Protein AF-A0A8J6U295-F1 (afdb_monomer_lite)

pLDDT: mean 73.54, std 15.22, range [38.19, 90.19]

Radius of gyration: 18.01 Å; chains: 1; bounding box: 26×70×28 Å

Organism: NCBI:txid2766479

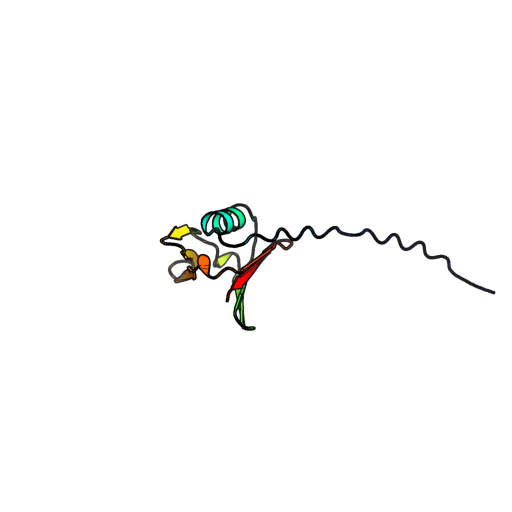Sequence (96 aa):
MNMYNYLLAAAFAVITSNSFSQDAGKVAEVLKECACREIIMISRGVEKSYTATWLEGITTENEFIIFSKGENKHRWNAEKITFIEKGNGYIRVYLD

Structure (mmCIF, N/CA/C/O backbone):
data_AF-A0A8J6U295-F1
#
_entry.id   AF-A0A8J6U295-F1
#
loop_
_atom_site.group_PDB
_atom_site.id
_atom_site.type_symbol
_atom_site.label_atom_id
_atom_site.label_alt_id
_atom_site.label_comp_id
_atom_site.label_asym_id
_atom_site.label_entity_id
_atom_site.label_seq_id
_atom_site.pdbx_PDB_ins_code
_atom_site.Cartn_x
_atom_site.Cartn_y
_atom_site.Cartn_z
_atom_site.occupancy
_atom_site.B_iso_or_equiv
_atom_site.auth_seq_id
_atom_site.auth_comp_id
_atom_site.auth_asym_id
_atom_site.auth_atom_id
_atom_site.pdbx_PDB_model_num
ATOM 1 N N . MET A 1 1 ? -7.708 -56.168 -10.892 1.00 38.19 1 MET A N 1
ATOM 2 C CA . MET A 1 1 ? -7.011 -55.300 -11.867 1.00 38.19 1 MET A CA 1
ATOM 3 C C . MET A 1 1 ? -7.905 -54.089 -12.060 1.00 38.19 1 MET A C 1
ATOM 5 O O . MET A 1 1 ? -9.006 -54.258 -12.552 1.00 38.19 1 MET A O 1
ATOM 9 N N . ASN A 1 2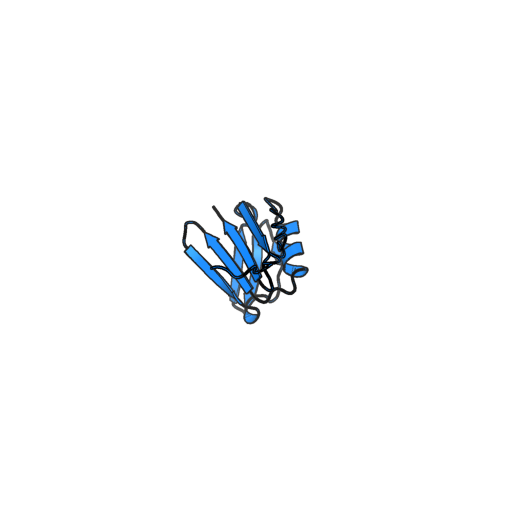 ? -7.646 -53.040 -11.278 1.00 39.06 2 ASN A N 1
ATOM 10 C CA . ASN A 1 2 ? -7.008 -51.781 -11.710 1.00 39.06 2 ASN A CA 1
ATOM 11 C C . ASN A 1 2 ? -7.972 -50.952 -12.571 1.00 39.06 2 ASN A C 1
ATOM 13 O O . ASN A 1 2 ? -8.486 -51.462 -13.549 1.00 39.06 2 ASN A O 1
ATOM 17 N N . MET A 1 3 ? -8.220 -49.671 -12.355 1.00 41.06 3 MET A N 1
ATOM 18 C CA . MET A 1 3 ? -7.791 -48.680 -11.374 1.00 41.06 3 MET A CA 1
ATOM 19 C C . MET A 1 3 ? -8.608 -47.431 -11.746 1.00 41.06 3 MET A C 1
ATOM 21 O O . MET A 1 3 ? -8.937 -47.230 -12.913 1.00 41.06 3 MET A O 1
ATOM 25 N N . TYR A 1 4 ? -8.965 -46.637 -10.749 1.00 51.09 4 TYR A N 1
ATOM 26 C CA . TYR A 1 4 ? -9.614 -45.335 -10.846 1.00 51.09 4 TYR A CA 1
ATOM 27 C C . TYR A 1 4 ? -9.147 -44.474 -12.032 1.00 51.09 4 TYR A C 1
ATOM 29 O O . TYR A 1 4 ? -7.949 -44.254 -12.183 1.00 51.09 4 TYR A O 1
ATOM 37 N N . ASN A 1 5 ? -10.085 -43.899 -12.790 1.00 43.94 5 ASN A N 1
ATOM 38 C CA . ASN A 1 5 ? -9.794 -42.760 -13.662 1.00 43.94 5 ASN A CA 1
ATOM 39 C C . ASN A 1 5 ? -10.478 -41.511 -13.102 1.00 43.94 5 ASN A C 1
ATOM 41 O O . ASN A 1 5 ? -11.629 -41.197 -13.399 1.00 43.94 5 ASN A O 1
ATOM 45 N N . TYR A 1 6 ? -9.733 -40.829 -12.236 1.00 50.81 6 TYR A N 1
ATOM 46 C CA . TYR A 1 6 ? -10.003 -39.475 -11.785 1.00 50.81 6 TYR A CA 1
ATOM 47 C C . TYR A 1 6 ? -9.716 -38.506 -12.938 1.00 50.81 6 TYR A C 1
ATOM 49 O O . TYR A 1 6 ? -8.560 -38.279 -13.290 1.00 50.81 6 TYR A O 1
ATOM 57 N N . LEU A 1 7 ? -10.755 -37.910 -13.522 1.00 50.88 7 LEU A N 1
ATOM 58 C CA . LEU A 1 7 ? -10.602 -36.716 -14.353 1.00 50.88 7 LEU A CA 1
ATOM 59 C C . LEU A 1 7 ? -10.464 -35.509 -13.422 1.00 50.88 7 LEU A C 1
ATOM 61 O O . LEU A 1 7 ? -11.444 -34.895 -13.006 1.00 50.88 7 LEU A O 1
ATOM 65 N N . LEU A 1 8 ? -9.219 -35.212 -13.053 1.00 51.78 8 LEU A N 1
ATOM 66 C CA . LEU A 1 8 ? -8.854 -33.987 -12.357 1.00 51.78 8 LEU A CA 1
ATOM 67 C C . LEU A 1 8 ? -8.922 -32.834 -13.372 1.00 51.78 8 LEU A C 1
ATOM 69 O O . LEU A 1 8 ? -7.982 -32.593 -14.128 1.00 51.78 8 LEU A O 1
ATOM 73 N N . ALA A 1 9 ? -10.052 -32.131 -13.424 1.00 55.06 9 ALA A N 1
ATOM 74 C CA . ALA A 1 9 ? -10.131 -30.846 -14.104 1.00 55.06 9 ALA A CA 1
ATOM 75 C C . ALA A 1 9 ? -9.371 -29.813 -13.257 1.00 55.06 9 ALA A C 1
ATOM 77 O O . ALA A 1 9 ? -9.933 -29.175 -12.368 1.00 55.06 9 ALA A O 1
ATOM 78 N N . ALA A 1 10 ? -8.066 -29.686 -13.495 1.00 53.72 10 ALA A N 1
ATOM 79 C CA . ALA A 1 10 ? -7.276 -28.583 -12.974 1.00 53.72 10 ALA A CA 1
ATOM 80 C C . ALA A 1 10 ? -7.719 -27.303 -13.697 1.00 53.72 10 ALA A C 1
ATOM 82 O O . ALA A 1 10 ? -7.240 -26.983 -14.785 1.00 53.72 10 ALA A O 1
ATOM 83 N N . ALA A 1 11 ? -8.678 -26.588 -13.109 1.00 53.84 11 ALA A N 1
ATOM 84 C CA . ALA A 1 11 ? -8.958 -25.216 -13.488 1.00 53.84 11 ALA A CA 1
ATOM 85 C C . ALA A 1 11 ? -7.710 -24.389 -13.151 1.00 53.84 11 ALA A C 1
ATOM 87 O O . ALA A 1 11 ? -7.460 -24.054 -11.993 1.00 53.84 11 ALA A O 1
ATOM 88 N N . PHE A 1 12 ? -6.894 -24.118 -14.169 1.00 46.88 12 PHE A N 1
ATOM 89 C CA . PHE A 1 12 ? -5.818 -23.141 -14.102 1.00 46.88 12 PHE A CA 1
ATOM 90 C C . PHE A 1 12 ? -6.442 -21.783 -13.774 1.00 46.88 12 PHE A C 1
ATOM 92 O O . PHE A 1 12 ? -6.973 -21.097 -14.647 1.00 46.88 12 PHE A O 1
ATOM 99 N N . ALA A 1 13 ? -6.398 -21.396 -12.501 1.00 46.41 13 ALA A N 1
ATOM 100 C CA . ALA A 1 13 ? -6.567 -20.008 -12.123 1.00 46.41 13 ALA A CA 1
ATOM 101 C C . ALA A 1 13 ? -5.385 -19.249 -12.733 1.00 46.41 13 ALA A C 1
ATOM 103 O O . ALA A 1 13 ? -4.253 -19.358 -12.262 1.00 46.41 13 ALA A O 1
ATOM 104 N N . VAL A 1 14 ? -5.634 -18.531 -13.827 1.00 46.03 14 VAL A N 1
ATOM 105 C CA . VAL A 1 14 ? -4.677 -17.574 -14.376 1.00 46.03 14 VAL A CA 1
ATOM 106 C C . VAL A 1 14 ? -4.563 -16.453 -13.348 1.00 46.03 14 VAL A C 1
ATOM 108 O O . VAL A 1 14 ? -5.381 -15.537 -13.313 1.00 46.03 14 VAL A O 1
ATOM 111 N N . ILE A 1 15 ? -3.581 -16.556 -12.454 1.00 47.34 15 ILE A N 1
ATOM 112 C CA . ILE A 1 15 ? -3.198 -15.458 -11.570 1.00 47.34 15 ILE A CA 1
ATOM 113 C C . ILE A 1 15 ? -2.482 -14.450 -12.466 1.00 47.34 15 ILE A C 1
ATOM 115 O O . ILE A 1 15 ? -1.290 -14.567 -12.733 1.00 47.34 15 ILE A O 1
ATOM 119 N N . THR A 1 16 ? -3.225 -13.485 -13.003 1.00 44.50 16 THR A N 1
ATOM 120 C CA . THR A 1 16 ? -2.634 -12.339 -13.692 1.00 44.50 16 THR A CA 1
ATOM 121 C C . THR A 1 16 ? -1.975 -11.448 -12.641 1.00 44.50 16 THR A C 1
ATOM 123 O O . THR A 1 16 ? -2.618 -10.575 -12.056 1.00 44.50 16 THR A O 1
ATOM 126 N N . SER A 1 17 ? -0.700 -11.688 -12.351 1.00 46.41 17 SER A N 1
ATOM 127 C CA . SER A 1 17 ? 0.126 -10.764 -11.579 1.00 46.41 17 SER A CA 1
ATOM 128 C C . SER A 1 17 ? 0.506 -9.594 -12.486 1.00 46.41 17 SER A C 1
ATOM 130 O O . SER A 1 17 ? 1.420 -9.704 -13.302 1.00 46.41 17 SER A O 1
ATOM 132 N N . ASN A 1 18 ? -0.230 -8.486 -12.393 1.00 50.34 18 ASN A N 1
ATOM 133 C CA . ASN A 1 18 ? 0.148 -7.256 -13.080 1.00 50.34 18 ASN A CA 1
ATOM 134 C C . ASN A 1 18 ? 1.313 -6.604 -12.326 1.00 50.34 18 ASN A C 1
ATOM 136 O O . ASN A 1 18 ? 1.111 -5.984 -11.285 1.00 50.34 18 ASN A O 1
ATOM 140 N N . SER A 1 19 ? 2.527 -6.768 -12.848 1.00 46.03 19 SER A N 1
ATOM 141 C CA . SER A 1 19 ? 3.733 -6.130 -12.326 1.00 46.03 19 SER A CA 1
ATOM 142 C C . SER A 1 19 ? 3.752 -4.651 -12.712 1.00 46.03 19 SER A C 1
ATOM 144 O O . SER A 1 19 ? 4.071 -4.313 -13.850 1.00 46.03 19 SER A O 1
ATOM 146 N N . PHE A 1 20 ? 3.420 -3.762 -11.775 1.00 55.19 20 PHE A N 1
ATOM 147 C CA . PHE A 1 20 ? 3.586 -2.317 -11.953 1.00 55.19 20 PHE A CA 1
ATOM 148 C C . PHE A 1 20 ? 4.832 -1.843 -11.202 1.00 55.19 20 PHE A C 1
ATOM 150 O O . PHE A 1 20 ? 4.991 -2.120 -10.016 1.00 55.19 20 PHE A O 1
ATOM 157 N N . SER A 1 21 ? 5.717 -1.141 -11.905 1.00 50.84 21 SER A N 1
ATOM 158 C CA . SER A 1 21 ? 6.964 -0.585 -11.375 1.00 50.84 21 SER A CA 1
ATOM 159 C C . SER A 1 21 ? 6.997 0.931 -11.620 1.00 50.84 21 SER A C 1
ATOM 161 O O . SER A 1 21 ? 6.590 1.385 -12.690 1.00 50.84 21 SER A O 1
ATOM 163 N N . GLN A 1 22 ? 7.496 1.671 -10.620 1.00 54.53 22 GLN A N 1
ATOM 164 C CA . GLN A 1 22 ? 8.035 3.047 -10.659 1.00 54.53 22 GLN A CA 1
ATOM 165 C C . GLN A 1 22 ? 7.108 4.276 -10.710 1.00 54.53 22 GLN A C 1
ATOM 167 O O . GLN A 1 22 ? 7.612 5.385 -10.561 1.00 54.53 22 GLN A O 1
ATOM 172 N N . ASP A 1 23 ? 5.789 4.152 -10.845 1.00 62.53 23 ASP A N 1
ATOM 173 C CA . ASP A 1 23 ? 4.910 5.336 -10.863 1.00 62.53 23 ASP A CA 1
ATOM 174 C C . ASP A 1 23 ? 4.097 5.453 -9.568 1.00 62.53 23 ASP A C 1
ATOM 176 O O . ASP A 1 23 ? 3.095 4.760 -9.378 1.00 62.53 23 ASP A O 1
ATOM 180 N N . ALA A 1 24 ? 4.532 6.350 -8.677 1.00 60.69 24 ALA A N 1
ATOM 181 C CA . ALA A 1 24 ? 3.880 6.647 -7.401 1.00 60.69 24 ALA A CA 1
ATOM 182 C C . ALA A 1 24 ? 2.379 6.941 -7.540 1.00 60.69 24 ALA A C 1
ATOM 184 O O . ALA A 1 24 ? 1.584 6.534 -6.688 1.00 60.69 24 ALA A O 1
ATOM 185 N N . GLY A 1 25 ? 1.996 7.624 -8.624 1.00 63.91 25 GLY A N 1
ATOM 186 C CA . GLY A 1 25 ? 0.608 7.940 -8.934 1.00 63.91 25 GLY A CA 1
ATOM 187 C C . GLY A 1 25 ? -0.196 6.679 -9.222 1.00 63.91 25 GLY A C 1
ATOM 188 O O . GLY A 1 25 ? -1.259 6.491 -8.634 1.00 63.91 25 GLY A O 1
ATOM 189 N N . LYS A 1 26 ? 0.354 5.762 -10.026 1.00 67.75 26 LYS A N 1
ATOM 190 C CA . LYS A 1 26 ? -0.289 4.474 -10.336 1.00 67.75 26 LYS A CA 1
ATOM 191 C C . LYS A 1 26 ? -0.389 3.561 -9.125 1.00 67.75 26 LYS A C 1
ATOM 193 O O . LYS A 1 26 ? -1.379 2.857 -8.981 1.00 67.75 26 LYS A O 1
ATOM 198 N N . VAL A 1 27 ? 0.597 3.569 -8.226 1.00 65.12 27 VAL A N 1
ATOM 199 C CA . VAL A 1 27 ? 0.497 2.792 -6.979 1.00 65.12 27 VAL A CA 1
ATOM 200 C C . VAL A 1 27 ? -0.642 3.313 -6.110 1.00 65.12 27 VAL A C 1
ATOM 202 O O . VAL A 1 27 ? -1.433 2.530 -5.589 1.00 65.12 27 VAL A O 1
ATOM 205 N N . ALA A 1 28 ? -0.745 4.634 -5.965 1.00 68.56 28 ALA A N 1
ATOM 206 C CA . ALA A 1 28 ? -1.822 5.250 -5.206 1.00 68.56 28 ALA A CA 1
ATOM 207 C C . ALA A 1 28 ? -3.191 5.051 -5.865 1.00 68.56 28 ALA A C 1
ATOM 209 O O . ALA A 1 28 ? -4.179 4.867 -5.161 1.00 68.56 28 ALA A O 1
ATOM 210 N N . GLU A 1 29 ? -3.255 5.054 -7.194 1.00 74.88 29 GLU A N 1
ATOM 211 C CA . GLU A 1 29 ? -4.449 4.703 -7.959 1.00 74.88 29 GLU A CA 1
ATOM 212 C C . GLU A 1 29 ? -4.846 3.247 -7.705 1.00 74.88 29 GLU A C 1
ATOM 214 O O . GLU A 1 29 ? -5.946 3.005 -7.228 1.00 74.88 29 GLU A O 1
ATOM 219 N N . VAL A 1 30 ? -3.926 2.288 -7.850 1.00 71.88 30 VAL A N 1
ATOM 220 C CA . VAL A 1 30 ? -4.169 0.869 -7.535 1.00 71.88 30 VAL A CA 1
ATOM 221 C C . VAL A 1 30 ? -4.604 0.675 -6.082 1.00 71.88 30 VAL A C 1
ATOM 223 O O . VAL A 1 30 ? -5.460 -0.163 -5.807 1.00 71.88 30 VAL A O 1
ATOM 226 N N . LEU A 1 31 ? -4.052 1.445 -5.145 1.00 68.88 31 LEU A N 1
ATOM 227 C CA . LEU A 1 31 ? -4.452 1.426 -3.739 1.00 68.88 31 LEU A CA 1
ATOM 228 C C . LEU A 1 31 ? -5.862 1.968 -3.507 1.00 68.88 31 LEU A C 1
ATOM 230 O O . LEU A 1 31 ? -6.590 1.414 -2.689 1.00 68.88 31 LEU A O 1
ATOM 234 N N . LYS A 1 32 ? -6.247 3.032 -4.216 1.00 70.62 32 LYS A N 1
ATOM 235 C CA . LYS A 1 32 ? -7.590 3.625 -4.142 1.00 70.62 32 LYS A CA 1
ATOM 236 C C . LYS A 1 32 ? -8.636 2.771 -4.860 1.00 70.62 32 LYS A C 1
ATOM 238 O O . LYS A 1 32 ? -9.767 2.674 -4.395 1.00 70.62 32 LYS A O 1
ATOM 243 N N . GLU A 1 33 ? -8.266 2.160 -5.981 1.00 71.44 33 GLU A N 1
ATOM 244 C CA . GLU A 1 33 ? -9.121 1.279 -6.779 1.00 71.44 33 GLU A CA 1
ATOM 245 C C . GLU A 1 33 ? -9.242 -0.116 -6.174 1.00 71.44 33 GLU A C 1
ATOM 247 O O . GLU A 1 33 ? -10.253 -0.803 -6.351 1.00 71.44 33 GLU A O 1
ATOM 252 N N . CYS A 1 34 ? -8.213 -0.578 -5.462 1.00 67.25 34 CYS A N 1
ATOM 253 C CA . CYS A 1 34 ? -8.336 -1.811 -4.727 1.00 67.25 34 CYS A CA 1
ATOM 254 C C . CYS A 1 34 ? -9.256 -1.589 -3.527 1.00 67.25 34 CYS A C 1
ATOM 256 O O . CYS A 1 34 ? -8.909 -0.880 -2.589 1.00 67.25 34 CYS A O 1
ATOM 258 N N . ALA A 1 35 ? -10.372 -2.319 -3.475 1.00 68.38 35 ALA A N 1
ATOM 259 C CA . ALA A 1 35 ? -11.141 -2.545 -2.247 1.00 68.38 35 ALA A CA 1
ATOM 260 C C . ALA A 1 35 ? -10.367 -3.431 -1.236 1.00 68.38 35 ALA A C 1
ATOM 262 O O . ALA A 1 35 ? -10.921 -4.334 -0.605 1.00 68.38 35 ALA A O 1
ATOM 263 N N . CYS A 1 36 ? -9.053 -3.225 -1.144 1.00 73.31 36 CYS A N 1
ATOM 264 C CA . CYS A 1 36 ? -8.125 -3.979 -0.332 1.00 73.31 36 CYS A CA 1
ATOM 265 C C . CYS A 1 36 ? -8.362 -3.662 1.141 1.00 73.31 36 CYS A C 1
ATOM 267 O O . CYS A 1 36 ? -8.529 -2.512 1.541 1.00 73.31 36 CYS A O 1
ATOM 269 N N . ARG A 1 37 ? -8.349 -4.705 1.964 1.00 81.19 37 ARG A N 1
ATOM 270 C CA . ARG A 1 37 ? -8.438 -4.601 3.423 1.00 81.19 37 ARG A CA 1
ATOM 271 C C . ARG A 1 37 ? -7.068 -4.633 4.083 1.00 81.19 37 ARG A C 1
ATOM 273 O O . ARG A 1 37 ? -6.990 -4.482 5.299 1.00 81.19 37 ARG A O 1
ATOM 280 N N . GLU A 1 38 ? -6.017 -4.859 3.305 1.00 86.44 38 GLU A N 1
ATOM 281 C CA . GLU A 1 38 ? -4.663 -5.023 3.803 1.00 86.44 38 GLU A CA 1
ATOM 282 C C . GLU A 1 38 ? -3.626 -4.582 2.764 1.00 86.44 38 GLU A C 1
ATOM 284 O O . GLU A 1 38 ? -3.752 -4.876 1.573 1.00 86.44 38 GLU A O 1
ATOM 289 N N . ILE A 1 39 ? -2.586 -3.894 3.229 1.00 85.81 39 ILE A N 1
ATOM 290 C CA . ILE A 1 39 ? -1.346 -3.682 2.489 1.00 85.81 39 ILE A CA 1
ATOM 291 C C . ILE A 1 39 ? -0.220 -4.373 3.243 1.00 85.81 39 ILE A C 1
ATOM 293 O O . ILE A 1 39 ? -0.002 -4.099 4.420 1.00 85.81 39 ILE A O 1
ATOM 297 N N . ILE A 1 40 ? 0.522 -5.224 2.552 1.00 88.44 40 ILE A N 1
ATOM 298 C CA . ILE A 1 40 ? 1.665 -5.952 3.084 1.00 88.44 40 ILE A CA 1
ATOM 299 C C . ILE A 1 40 ? 2.919 -5.371 2.440 1.00 88.44 40 ILE A C 1
ATOM 301 O O . ILE A 1 40 ? 3.136 -5.498 1.238 1.00 88.44 40 ILE A O 1
ATOM 305 N N . MET A 1 41 ? 3.752 -4.707 3.224 1.00 87.44 41 MET A N 1
ATOM 306 C CA . MET A 1 41 ? 5.036 -4.216 2.745 1.00 87.44 41 MET A CA 1
ATOM 307 C C . MET A 1 41 ? 6.120 -5.248 2.952 1.00 87.44 41 MET A C 1
ATOM 309 O O . MET A 1 41 ? 6.216 -5.807 4.041 1.00 87.44 41 MET A O 1
ATOM 313 N N . ILE A 1 42 ? 6.998 -5.402 1.971 1.00 89.44 42 ILE A N 1
ATOM 314 C CA . ILE A 1 42 ? 8.148 -6.292 2.053 1.00 89.44 42 ILE A CA 1
ATOM 315 C C . ILE A 1 42 ? 9.394 -5.503 1.653 1.00 89.44 42 ILE A C 1
ATOM 317 O O . ILE A 1 42 ? 9.496 -5.008 0.536 1.00 89.44 42 ILE A O 1
ATOM 321 N N . SER A 1 43 ? 10.347 -5.380 2.574 1.00 87.31 43 SER A N 1
ATOM 322 C CA . SER A 1 43 ? 11.621 -4.686 2.357 1.00 87.31 43 SER A CA 1
ATOM 323 C C . SER A 1 43 ? 12.755 -5.501 2.960 1.00 87.31 43 SER A C 1
ATOM 325 O O . SER A 1 43 ? 12.780 -5.708 4.172 1.00 87.31 43 SER A O 1
ATOM 327 N N . ARG A 1 44 ? 13.721 -5.944 2.144 1.00 85.94 44 ARG A N 1
ATOM 328 C CA . ARG A 1 44 ? 14.922 -6.688 2.596 1.00 85.94 44 ARG A CA 1
ATOM 329 C C . ARG A 1 44 ? 14.624 -7.852 3.556 1.00 85.94 44 ARG A C 1
ATOM 331 O O . ARG A 1 44 ? 15.334 -8.060 4.536 1.00 85.94 44 ARG A O 1
ATOM 338 N N . GLY A 1 45 ? 13.548 -8.591 3.290 1.00 82.19 45 GLY A N 1
ATOM 339 C CA . GLY A 1 45 ? 13.114 -9.725 4.114 1.00 82.19 45 GLY A CA 1
ATOM 340 C C . GLY A 1 45 ? 12.330 -9.353 5.378 1.00 82.19 45 GLY A C 1
ATOM 341 O O . GLY A 1 45 ? 11.937 -10.245 6.122 1.00 82.19 45 GLY A O 1
ATOM 342 N N . VAL A 1 46 ? 12.071 -8.066 5.619 1.00 87.38 46 VAL A N 1
ATOM 343 C CA . VAL A 1 46 ? 11.158 -7.602 6.668 1.00 87.38 46 VAL A CA 1
ATOM 344 C C . VAL A 1 46 ? 9.783 -7.369 6.061 1.00 87.38 46 VAL A C 1
ATOM 346 O O . VAL A 1 46 ? 9.648 -6.615 5.096 1.00 87.38 46 VAL A O 1
ATOM 349 N N . GLU A 1 47 ? 8.769 -7.992 6.656 1.00 90.19 47 GLU A N 1
ATOM 350 C CA . GLU A 1 47 ? 7.370 -7.819 6.279 1.00 90.19 47 GLU A CA 1
ATOM 351 C C . GLU A 1 47 ? 6.632 -6.959 7.308 1.00 90.19 47 GLU A C 1
ATOM 353 O O . GLU A 1 47 ? 6.793 -7.136 8.520 1.00 90.19 47 GLU A O 1
ATOM 358 N N . LYS A 1 48 ? 5.815 -6.016 6.833 1.00 88.75 48 LYS A N 1
ATOM 359 C CA . LYS A 1 48 ? 4.939 -5.219 7.688 1.00 88.75 48 LYS A CA 1
ATOM 360 C C . LYS A 1 48 ? 3.572 -5.010 7.053 1.00 88.75 48 LYS A C 1
ATOM 362 O O . LYS A 1 48 ? 3.466 -4.390 5.997 1.00 88.75 48 LYS A O 1
ATOM 367 N N . SER A 1 49 ? 2.535 -5.453 7.754 1.00 88.75 49 SER A N 1
ATOM 368 C CA . SER A 1 49 ? 1.152 -5.378 7.284 1.00 88.75 49 SER A CA 1
ATOM 369 C C . SER A 1 49 ? 0.372 -4.223 7.910 1.00 88.75 49 SER A C 1
ATOM 371 O O . SER A 1 49 ? 0.501 -3.924 9.100 1.00 88.75 49 SER A O 1
ATOM 373 N N . TYR A 1 50 ? -0.480 -3.601 7.100 1.00 86.69 50 TYR A N 1
ATOM 374 C CA . TYR A 1 50 ? -1.366 -2.497 7.450 1.00 86.69 50 TYR A CA 1
ATOM 375 C C . TYR A 1 50 ? -2.781 -2.867 7.029 1.00 86.69 50 TYR A C 1
ATOM 377 O O . TYR A 1 50 ? -3.081 -2.980 5.846 1.00 86.69 50 TYR A O 1
ATOM 385 N N . THR A 1 51 ? -3.656 -3.081 8.004 1.00 85.31 51 THR A N 1
ATOM 386 C CA . THR A 1 51 ? -5.049 -3.480 7.768 1.00 85.31 51 THR A CA 1
ATOM 387 C C . THR A 1 51 ? -5.945 -2.267 7.543 1.00 85.31 51 THR A C 1
ATOM 389 O O . THR A 1 51 ? -5.522 -1.148 7.794 1.00 85.31 51 THR A O 1
ATOM 392 N N . ALA A 1 52 ? -7.205 -2.473 7.152 1.00 75.75 52 ALA A N 1
ATOM 393 C CA . ALA A 1 52 ? -8.176 -1.431 6.800 1.00 75.75 52 ALA A CA 1
ATOM 394 C C . ALA A 1 52 ? -8.214 -0.221 7.755 1.00 75.75 52 ALA A C 1
ATOM 396 O O . ALA A 1 52 ? -8.359 0.906 7.301 1.00 75.75 52 ALA A O 1
ATOM 397 N N . THR A 1 53 ? -8.006 -0.426 9.062 1.00 81.56 53 THR A N 1
ATOM 398 C CA . THR A 1 53 ? -7.935 0.670 10.056 1.00 81.56 53 THR A CA 1
ATOM 399 C C . THR A 1 53 ? -6.761 1.637 9.866 1.00 81.56 53 THR A C 1
ATOM 401 O O . THR A 1 53 ? -6.754 2.707 10.455 1.00 81.56 53 THR A O 1
ATOM 404 N N . TRP A 1 54 ? -5.746 1.244 9.103 1.00 81.19 54 TRP A N 1
ATOM 405 C CA . TRP A 1 54 ? -4.592 2.050 8.715 1.00 81.19 54 TRP A CA 1
ATOM 406 C C . TRP A 1 54 ? -4.734 2.661 7.327 1.00 81.19 54 TRP A C 1
ATOM 408 O O . TRP A 1 54 ? -3.896 3.462 6.945 1.00 81.19 54 TRP A O 1
ATOM 418 N N . LEU A 1 55 ? -5.744 2.285 6.548 1.00 78.62 55 LEU A N 1
ATOM 419 C CA . LEU A 1 55 ? -5.850 2.684 5.145 1.00 78.62 55 LEU A CA 1
ATOM 420 C C . LEU A 1 55 ? -6.724 3.930 4.966 1.00 78.62 55 LEU A C 1
ATOM 422 O O . LEU A 1 55 ? -7.394 4.091 3.950 1.00 78.62 55 LEU A O 1
ATOM 426 N N . GLU A 1 56 ? -6.735 4.815 5.960 1.00 80.88 56 GLU A N 1
ATOM 427 C CA . GLU A 1 56 ? -7.459 6.081 5.893 1.00 80.88 56 GLU A CA 1
ATOM 428 C C . GLU A 1 56 ? -6.590 7.144 5.210 1.00 80.88 56 GLU A C 1
ATOM 430 O O . GLU A 1 56 ? -5.363 7.133 5.334 1.00 80.88 56 GLU A O 1
ATOM 435 N N . GLY A 1 57 ? -7.225 8.083 4.501 1.00 79.75 57 GLY A N 1
ATOM 436 C CA . GLY A 1 57 ? -6.543 9.271 3.978 1.00 79.75 57 GLY A CA 1
ATOM 437 C C . GLY A 1 57 ? -5.382 8.970 3.026 1.00 79.75 57 GLY A C 1
ATOM 438 O O . GLY A 1 57 ? -4.354 9.632 3.118 1.00 79.75 57 GLY A O 1
ATOM 439 N N . ILE A 1 58 ? -5.526 7.979 2.135 1.00 81.50 58 ILE A N 1
ATOM 440 C CA . ILE A 1 58 ? -4.473 7.607 1.179 1.00 81.50 58 ILE A CA 1
ATOM 441 C C . ILE A 1 58 ? -4.192 8.774 0.216 1.00 81.50 58 ILE A C 1
ATOM 443 O O . ILE A 1 58 ? -5.015 9.098 -0.649 1.00 81.50 58 ILE A O 1
ATOM 447 N N . THR A 1 59 ? -3.013 9.384 0.332 1.00 83.06 59 THR A N 1
ATOM 448 C CA . THR A 1 59 ? -2.544 10.477 -0.533 1.00 83.06 59 THR A CA 1
ATOM 449 C C . THR A 1 59 ? -1.133 10.230 -1.059 1.00 83.06 59 THR A C 1
ATOM 451 O O . THR A 1 59 ? -0.431 9.309 -0.638 1.00 83.06 59 THR A O 1
ATOM 454 N N . THR A 1 60 ? -0.726 11.061 -2.017 1.00 79.31 60 THR A N 1
ATOM 455 C CA . THR A 1 60 ? 0.630 11.094 -2.567 1.00 79.31 60 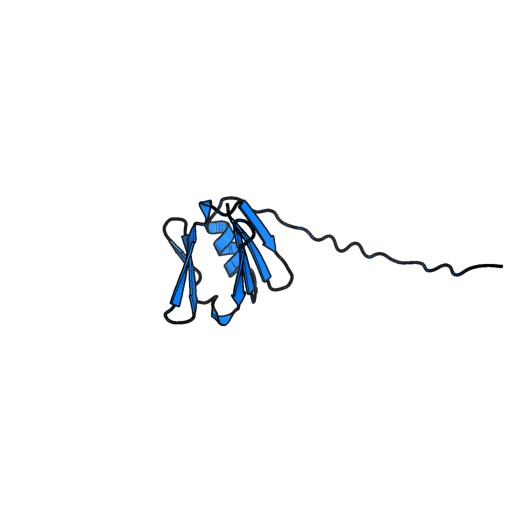THR A CA 1
ATOM 456 C C . THR A 1 60 ? 1.205 12.493 -2.429 1.00 79.31 60 THR A C 1
ATOM 458 O O . THR A 1 60 ? 0.609 13.442 -2.935 1.00 79.31 60 THR A O 1
ATOM 461 N N . GLU A 1 61 ? 2.365 12.623 -1.790 1.00 82.19 61 GLU A N 1
ATOM 462 C CA . GLU A 1 61 ? 3.083 13.895 -1.648 1.00 82.19 61 GLU A CA 1
ATOM 463 C C . GLU A 1 61 ? 4.585 13.705 -1.858 1.00 82.19 61 GLU A C 1
ATOM 465 O O . GLU A 1 61 ? 5.230 12.958 -1.112 1.00 82.19 61 GLU A O 1
ATOM 470 N N . ASN A 1 62 ? 5.148 14.449 -2.817 1.00 79.12 62 ASN A N 1
ATOM 471 C CA . ASN A 1 62 ? 6.583 14.480 -3.122 1.00 79.12 62 ASN A CA 1
ATOM 472 C C . ASN A 1 62 ? 7.187 13.076 -3.272 1.00 79.12 62 ASN A C 1
ATOM 474 O O . ASN A 1 62 ? 8.166 12.780 -2.604 1.00 79.12 62 ASN A O 1
ATOM 478 N N . GLU A 1 63 ? 6.552 12.215 -4.077 1.00 78.69 63 GLU A N 1
ATOM 479 C CA . GLU A 1 63 ? 6.945 10.809 -4.320 1.00 78.69 63 GLU A CA 1
ATOM 480 C C . GLU A 1 63 ? 6.694 9.850 -3.154 1.00 78.69 63 GLU A C 1
ATOM 482 O O . GLU A 1 63 ? 7.073 8.683 -3.221 1.00 78.69 63 GLU A O 1
ATOM 487 N N . PHE A 1 64 ? 6.010 10.286 -2.095 1.00 83.06 64 PHE A N 1
ATOM 488 C CA . PHE A 1 64 ? 5.636 9.388 -1.013 1.00 83.06 64 PHE A CA 1
ATOM 489 C C . PHE A 1 64 ? 4.155 9.055 -1.020 1.00 83.06 64 PHE A C 1
ATOM 491 O O . PHE A 1 64 ? 3.316 9.939 -1.168 1.00 83.06 64 PHE A O 1
ATOM 498 N N . ILE A 1 65 ? 3.847 7.789 -0.759 1.00 82.25 65 ILE A N 1
ATOM 499 C CA . ILE A 1 65 ? 2.500 7.329 -0.428 1.00 82.25 65 ILE A CA 1
ATOM 500 C C . ILE A 1 65 ? 2.304 7.534 1.067 1.00 82.25 65 ILE 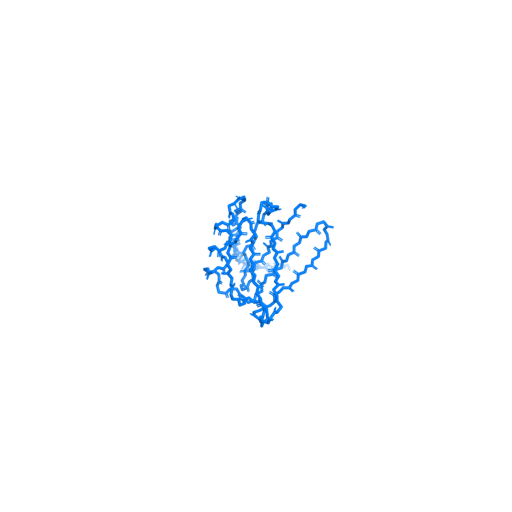A C 1
ATOM 502 O O . ILE A 1 65 ? 3.125 7.088 1.874 1.00 82.25 65 ILE A O 1
ATOM 506 N N . ILE A 1 66 ? 1.225 8.217 1.430 1.00 86.56 66 ILE A N 1
ATOM 507 C CA . ILE A 1 66 ? 0.856 8.504 2.812 1.00 86.56 66 ILE A CA 1
ATOM 508 C C . ILE A 1 66 ? -0.498 7.867 3.089 1.00 86.56 66 ILE A C 1
ATOM 510 O O . ILE A 1 66 ? -1.415 7.985 2.284 1.00 86.56 66 ILE A O 1
ATOM 514 N N . PHE A 1 67 ? -0.624 7.215 4.236 1.00 86.69 67 PHE A N 1
ATOM 515 C CA . PHE A 1 67 ? -1.896 6.739 4.781 1.00 86.69 67 PHE A CA 1
ATOM 516 C C . PHE A 1 67 ? -1.849 6.813 6.306 1.00 86.69 67 PHE A C 1
ATOM 518 O O . PHE A 1 67 ? -0.780 6.986 6.903 1.00 86.69 67 PHE A O 1
ATOM 5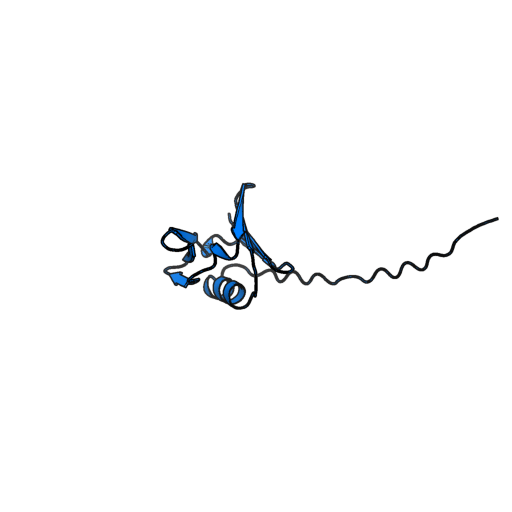25 N N . SER A 1 68 ? -3.005 6.711 6.951 1.00 85.19 68 SER A N 1
ATOM 526 C CA . SER A 1 68 ? -3.120 6.954 8.385 1.00 85.19 68 SER A CA 1
ATOM 527 C C . SER A 1 68 ? -4.082 6.024 9.108 1.00 85.19 68 SER A C 1
ATOM 529 O O . SER A 1 68 ? -5.034 5.503 8.537 1.00 85.19 68 SER A O 1
ATOM 531 N N . LYS A 1 69 ? -3.845 5.890 10.415 1.00 87.25 69 LYS A N 1
ATOM 532 C CA . LYS A 1 69 ? -4.802 5.385 11.400 1.00 87.25 69 LYS A CA 1
ATOM 533 C C . LYS A 1 69 ? -5.084 6.488 12.415 1.00 87.25 69 LYS A C 1
ATOM 535 O O . LYS A 1 69 ? -4.279 6.686 13.336 1.00 87.25 69 LYS A O 1
ATOM 540 N N . GLY A 1 70 ? -6.189 7.216 12.249 1.00 84.00 70 GLY A N 1
ATOM 541 C CA . GLY A 1 70 ? -6.434 8.431 13.030 1.00 84.00 70 GLY A CA 1
ATOM 542 C C . GLY A 1 70 ? -5.281 9.431 12.870 1.00 84.00 70 GLY A C 1
ATOM 543 O O . GLY A 1 70 ? -4.922 9.803 11.758 1.00 84.00 70 GLY A O 1
ATOM 544 N N . GLU A 1 71 ? -4.648 9.833 13.973 1.00 85.81 71 GLU A N 1
ATOM 545 C CA . GLU A 1 71 ? -3.526 10.790 13.948 1.00 85.81 71 GLU A CA 1
ATOM 546 C C . GLU A 1 71 ? -2.184 10.171 13.520 1.00 85.81 71 GLU A C 1
ATOM 548 O O . GLU A 1 71 ? -1.239 10.886 13.180 1.00 85.81 71 GLU A O 1
ATOM 553 N N . ASN A 1 72 ? -2.077 8.839 13.508 1.00 85.62 72 ASN A N 1
ATOM 554 C CA . ASN A 1 72 ? -0.832 8.162 13.165 1.00 85.62 72 ASN A CA 1
ATOM 555 C C . ASN A 1 72 ? -0.681 8.089 11.651 1.00 85.62 72 ASN A C 1
ATOM 557 O O . ASN A 1 72 ? -1.351 7.292 10.995 1.00 85.62 72 ASN A O 1
ATOM 561 N N . LYS A 1 73 ? 0.231 8.894 11.109 1.00 87.12 73 LYS A N 1
ATOM 562 C CA . LYS A 1 73 ? 0.579 8.875 9.690 1.00 87.12 73 LYS A CA 1
ATOM 563 C C . LYS A 1 73 ? 1.722 7.916 9.423 1.00 87.12 73 LYS A C 1
ATOM 565 O O . LYS A 1 73 ? 2.669 7.799 10.201 1.00 87.12 73 LYS A O 1
ATOM 570 N N . HIS A 1 74 ? 1.653 7.275 8.275 1.00 85.56 74 HIS A N 1
ATOM 571 C CA . HIS A 1 74 ? 2.703 6.427 7.772 1.00 85.56 74 HIS A CA 1
ATOM 572 C C . HIS A 1 74 ? 3.026 6.819 6.331 1.00 85.56 74 HIS A C 1
ATOM 574 O O . HIS A 1 74 ? 2.142 7.238 5.587 1.00 85.56 74 HIS A O 1
ATOM 580 N N . ARG A 1 75 ? 4.311 6.765 5.972 1.00 85.94 75 ARG A N 1
ATOM 581 C CA . ARG A 1 75 ? 4.834 7.362 4.741 1.00 85.94 75 ARG A CA 1
ATOM 582 C C . ARG A 1 75 ? 5.848 6.430 4.087 1.00 85.94 75 ARG A C 1
ATOM 584 O O . ARG A 1 75 ? 6.812 6.029 4.736 1.00 85.94 75 ARG A O 1
ATOM 591 N N . TRP A 1 76 ? 5.654 6.123 2.809 1.00 81.50 76 TRP A N 1
ATOM 592 C CA . TRP A 1 76 ? 6.537 5.266 2.006 1.00 81.50 76 TRP A CA 1
ATOM 593 C C . TRP A 1 76 ? 7.067 6.016 0.814 1.00 81.50 76 TRP A C 1
ATOM 595 O O . TRP A 1 76 ? 6.287 6.695 0.165 1.00 81.50 76 TRP A O 1
ATOM 605 N N . ASN A 1 77 ? 8.352 5.871 0.502 1.00 83.12 77 ASN A N 1
ATOM 606 C CA . ASN A 1 77 ? 8.876 6.391 -0.754 1.00 83.12 77 ASN A CA 1
ATOM 607 C C . ASN A 1 77 ? 8.439 5.450 -1.887 1.00 83.12 77 ASN A C 1
ATOM 609 O O . ASN A 1 77 ? 8.784 4.268 -1.874 1.00 83.12 77 ASN A O 1
ATOM 613 N N . ALA A 1 78 ? 7.672 5.974 -2.836 1.00 78.88 78 ALA A N 1
ATOM 614 C CA . ALA A 1 78 ? 7.149 5.220 -3.959 1.00 78.88 78 ALA A CA 1
ATOM 615 C C . ALA A 1 78 ? 8.199 4.921 -5.037 1.00 78.88 78 ALA A C 1
ATOM 617 O O . ALA A 1 78 ? 8.059 3.926 -5.739 1.00 78.88 78 ALA A O 1
ATOM 618 N N . GLU A 1 79 ? 9.270 5.711 -5.140 1.00 82.19 79 GLU A N 1
ATOM 619 C CA . GLU A 1 79 ? 10.387 5.433 -6.056 1.00 82.19 79 GLU A CA 1
ATOM 620 C C . GLU A 1 79 ? 11.127 4.148 -5.687 1.00 82.19 79 GLU A C 1
ATOM 622 O O . GLU A 1 79 ? 11.713 3.484 -6.536 1.00 82.19 79 GLU A O 1
ATOM 627 N N . LYS A 1 80 ? 11.086 3.776 -4.404 1.00 83.50 80 LYS A N 1
ATOM 628 C CA . LYS A 1 80 ? 11.688 2.533 -3.921 1.00 83.50 80 LYS A CA 1
ATOM 629 C C . LYS A 1 80 ? 10.841 1.303 -4.220 1.00 83.50 80 LYS A C 1
ATOM 631 O O . LYS A 1 80 ? 11.280 0.200 -3.910 1.00 83.50 80 LYS A O 1
ATOM 636 N N . ILE A 1 81 ? 9.633 1.471 -4.763 1.00 82.69 81 ILE A N 1
ATOM 637 C CA . ILE A 1 81 ? 8.742 0.354 -5.066 1.00 82.69 81 ILE A CA 1
ATOM 638 C C . ILE A 1 81 ? 9.248 -0.355 -6.314 1.00 82.69 81 ILE A C 1
ATOM 640 O O . ILE A 1 81 ? 9.167 0.154 -7.433 1.00 82.69 81 ILE A O 1
ATOM 644 N N . THR A 1 82 ? 9.735 -1.571 -6.109 1.00 84.56 82 THR A N 1
ATOM 645 C CA . THR A 1 82 ? 10.250 -2.421 -7.178 1.00 84.56 82 THR A CA 1
ATOM 646 C C . THR A 1 82 ? 9.135 -3.221 -7.834 1.00 84.56 82 THR A C 1
ATOM 648 O O . THR A 1 82 ? 9.123 -3.377 -9.056 1.00 84.56 82 THR A O 1
ATOM 651 N N . PHE A 1 83 ? 8.176 -3.698 -7.036 1.00 83.06 83 PHE A N 1
ATOM 652 C CA . PHE A 1 83 ? 7.113 -4.580 -7.498 1.00 83.06 83 PHE A CA 1
ATOM 653 C C . PHE A 1 83 ? 5.851 -4.464 -6.635 1.00 83.06 83 PHE A C 1
ATOM 655 O O . PHE A 1 83 ? 5.919 -4.240 -5.425 1.00 83.06 83 PHE A O 1
ATOM 662 N N . ILE A 1 84 ? 4.690 -4.646 -7.267 1.00 82.69 84 ILE A N 1
ATOM 663 C CA . ILE A 1 84 ? 3.392 -4.736 -6.596 1.00 82.69 84 ILE A CA 1
ATOM 66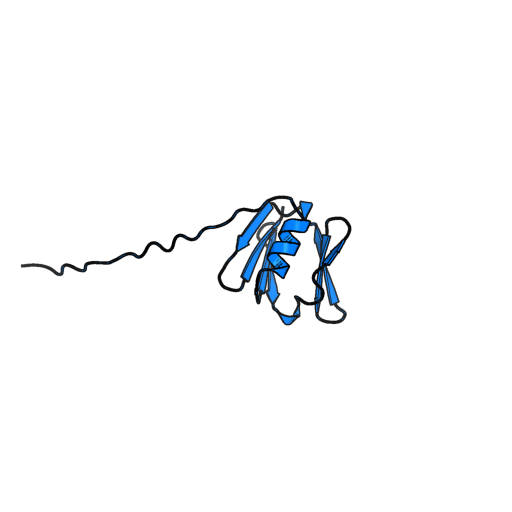4 C C . ILE A 1 84 ? 2.693 -6.006 -7.050 1.00 82.69 84 ILE A C 1
ATOM 666 O O . ILE A 1 84 ? 2.539 -6.249 -8.246 1.00 82.69 84 ILE A O 1
ATOM 670 N N . GLU A 1 85 ? 2.207 -6.772 -6.083 1.00 84.25 85 GLU A N 1
ATOM 671 C CA . GLU A 1 85 ? 1.368 -7.940 -6.313 1.00 84.25 85 GLU A CA 1
ATOM 672 C C . GLU A 1 85 ? -0.025 -7.681 -5.738 1.00 84.25 85 GLU A C 1
ATOM 674 O O . GLU A 1 85 ? -0.181 -7.319 -4.571 1.00 84.25 85 GLU A O 1
ATOM 679 N N . LYS A 1 86 ? -1.057 -7.881 -6.560 1.00 82.31 86 LYS A N 1
ATOM 680 C CA . LYS A 1 86 ? -2.454 -7.788 -6.132 1.00 82.31 86 LYS A CA 1
ATOM 681 C C . LYS A 1 86 ? -2.992 -9.180 -5.824 1.00 82.31 86 LYS A C 1
ATOM 683 O O . LYS A 1 86 ? -3.013 -10.044 -6.698 1.00 82.31 86 LYS A O 1
ATOM 688 N N . GLY A 1 87 ? -3.471 -9.366 -4.600 1.00 81.38 87 GLY A N 1
ATOM 689 C CA . GLY A 1 87 ? -4.169 -10.567 -4.161 1.00 81.38 87 GLY A CA 1
ATOM 690 C C . GLY A 1 87 ? -5.666 -10.336 -3.966 1.00 81.38 87 GLY A C 1
ATOM 691 O O . GLY A 1 87 ? -6.203 -9.254 -4.215 1.00 81.38 87 GLY A O 1
ATOM 692 N N . ASN A 1 88 ? -6.364 -11.367 -3.487 1.00 83.81 88 ASN A N 1
ATOM 693 C CA . ASN A 1 88 ? -7.780 -11.249 -3.146 1.00 83.81 88 ASN A CA 1
ATOM 694 C C . ASN A 1 88 ? -7.950 -10.506 -1.811 1.00 83.81 88 ASN A C 1
ATOM 696 O O . ASN A 1 88 ? -7.853 -11.106 -0.742 1.00 83.81 88 ASN A O 1
ATOM 700 N N . GLY A 1 89 ? -8.190 -9.197 -1.884 1.00 81.31 89 GLY A N 1
ATOM 701 C CA . GLY A 1 89 ? -8.427 -8.345 -0.716 1.00 81.31 89 GLY A CA 1
ATOM 702 C C . GLY A 1 89 ? -7.167 -7.771 -0.063 1.00 81.31 89 GLY A C 1
ATOM 703 O O . GLY A 1 89 ? -7.292 -7.113 0.968 1.00 81.31 89 GLY A O 1
ATOM 704 N N . TYR A 1 90 ? -5.989 -7.963 -0.659 1.00 85.00 90 TYR A N 1
ATOM 705 C CA . TYR A 1 90 ? -4.734 -7.359 -0.210 1.00 85.00 90 TYR A CA 1
ATOM 706 C C . TYR A 1 90 ? -3.869 -6.909 -1.392 1.00 85.00 90 TYR A C 1
ATOM 708 O O . TYR A 1 90 ? -4.014 -7.425 -2.505 1.00 85.00 90 TYR A O 1
ATOM 716 N N . ILE A 1 91 ? -2.927 -5.999 -1.135 1.00 85.06 91 ILE A N 1
ATOM 717 C CA . ILE A 1 91 ? -1.762 -5.812 -2.009 1.00 85.06 91 ILE A CA 1
ATOM 718 C C . ILE A 1 91 ? -0.469 -6.111 -1.253 1.00 85.06 91 ILE A C 1
ATOM 720 O O . ILE A 1 91 ? -0.368 -5.825 -0.059 1.00 85.06 91 ILE A O 1
ATOM 724 N N . ARG A 1 92 ? 0.533 -6.637 -1.956 1.00 88.38 92 ARG A N 1
ATOM 725 C CA . ARG A 1 92 ? 1.925 -6.662 -1.506 1.00 88.38 92 ARG A CA 1
ATOM 726 C C . ARG A 1 92 ? 2.720 -5.600 -2.242 1.00 88.38 92 ARG A C 1
ATOM 728 O O . ARG A 1 92 ? 2.616 -5.492 -3.461 1.00 88.38 92 ARG A O 1
ATOM 735 N N . VAL A 1 93 ? 3.517 -4.843 -1.502 1.00 85.00 93 VAL A N 1
ATOM 736 C CA . VAL A 1 93 ? 4.399 -3.799 -2.028 1.00 85.00 93 VAL A CA 1
ATOM 737 C C . VAL A 1 93 ? 5.830 -4.159 -1.661 1.00 85.00 93 VAL A C 1
ATOM 739 O O . VAL A 1 93 ? 6.167 -4.234 -0.480 1.00 85.00 93 VAL A O 1
ATOM 742 N N . TYR A 1 94 ? 6.661 -4.378 -2.672 1.00 87.00 94 TYR A N 1
ATOM 743 C CA . TYR A 1 94 ? 8.066 -4.735 -2.516 1.00 87.00 94 TYR A CA 1
ATOM 744 C C . TYR A 1 94 ? 8.938 -3.493 -2.682 1.00 87.00 94 TYR A C 1
ATOM 746 O O . TYR A 1 94 ? 8.735 -2.708 -3.611 1.00 87.00 94 TYR A O 1
ATOM 754 N N . LEU A 1 95 ? 9.887 -3.318 -1.765 1.00 85.50 95 LEU A N 1
ATOM 755 C CA . LEU A 1 95 ? 10.793 -2.173 -1.691 1.00 85.50 95 LEU A CA 1
ATOM 756 C C . LEU A 1 95 ? 12.259 -2.625 -1.627 1.00 85.50 95 LEU A C 1
ATOM 758 O O . LEU A 1 95 ? 12.560 -3.633 -0.979 1.00 85.50 95 LEU A O 1
ATOM 762 N N . ASP A 1 96 ? 13.150 -1.835 -2.233 1.00 81.44 96 ASP A N 1
ATOM 763 C CA . ASP A 1 96 ? 14.623 -1.984 -2.169 1.00 81.44 96 ASP A CA 1
ATOM 764 C C . ASP A 1 96 ? 15.302 -1.271 -0.969 1.00 81.44 96 ASP A C 1
ATOM 766 O O . ASP A 1 96 ? 14.877 -0.154 -0.576 1.00 81.44 96 ASP A O 1
#

Secondary structure (DSSP, 8-state):
---------------------S-HHHHHHHHHHS--SEEEEEETTEEEEEEGGG-EEEEEETTEEEEEETTEEEEEEGGGEEEEEE-SSEEEEEE-

Foldseek 3Di:
DDDDDDPPPPPPPPQPFDWDAADLVVVLVCLVPQLAQKEWEDEPNDIDMDGNLFADPFDDDPQWTWTGNVVRIDIDRRRQFGTWGDDDRYIYTYGD